Protein AF-A0AAV0NMY0-F1 (afdb_monomer)

Nearest PDB structures (foldseek):
  3skq-assembly1_A  TM=9.571E-01  e=2.350E-05  Saccharomyces cerevisiae
  1zbh-assembly1_D  TM=6.841E-01  e=5.406E+00  Homo sapiens

Sequence (96 aa):
MLFNYDLALDYISRARLANMCMFMGIRPFGTSSYLRFKLRRRLQNIRKDDRMIREEGVHTLTEEELSAACRARGMLWVLSLEEMRQQVLTFTTHSR

Mean predicted aligned error: 5.95 Å

Radius of gyration: 14.41 Å; Cα contacts (8 Å, |Δi|>4): 73; chains: 1; bounding box: 33×22×38 Å

pLDDT: mean 85.11, std 10.33, range [46.81, 95.31]

Structure (mmCIF, N/CA/C/O backbone):
data_AF-A0AAV0NMY0-F1
#
_entry.id   AF-A0AAV0NMY0-F1
#
loop_
_atom_site.group_PDB
_atom_site.id
_atom_site.type_symbol
_atom_site.label_atom_id
_atom_site.label_alt_id
_atom_site.label_comp_id
_atom_site.label_asym_id
_atom_site.label_entity_id
_atom_site.label_seq_id
_atom_site.pdbx_PDB_ins_code
_atom_site.Cartn_x
_atom_site.Cartn_y
_atom_site.Cartn_z
_atom_site.occupancy
_atom_site.B_iso_or_equiv
_atom_site.auth_seq_id
_atom_site.auth_comp_id
_atom_site.auth_asym_id
_atom_site.auth_atom_id
_atom_site.pdbx_PDB_model_num
ATOM 1 N N . MET A 1 1 ? -8.925 13.526 -5.625 1.00 47.41 1 MET A N 1
ATOM 2 C CA . MET A 1 1 ? -7.585 13.931 -6.140 1.00 47.41 1 MET A CA 1
ATOM 3 C C . MET A 1 1 ? -6.844 12.838 -6.946 1.00 47.41 1 MET A C 1
ATOM 5 O O . MET A 1 1 ? -5.686 13.031 -7.294 1.00 47.41 1 MET A O 1
ATOM 9 N N . LEU A 1 2 ? -7.481 11.712 -7.312 1.00 46.81 2 LEU A N 1
ATOM 10 C CA . LEU A 1 2 ? -6.783 10.497 -7.787 1.00 46.81 2 LEU A CA 1
ATOM 11 C C . LEU A 1 2 ? -6.579 10.354 -9.306 1.00 46.81 2 LEU A C 1
ATOM 13 O O . LEU A 1 2 ? -5.639 9.675 -9.708 1.00 46.81 2 LEU A O 1
ATOM 17 N N . PHE A 1 3 ? -7.366 11.043 -10.141 1.00 49.75 3 PHE A N 1
ATOM 18 C CA . PHE A 1 3 ? -7.074 11.155 -11.583 1.00 49.75 3 PHE A CA 1
ATOM 19 C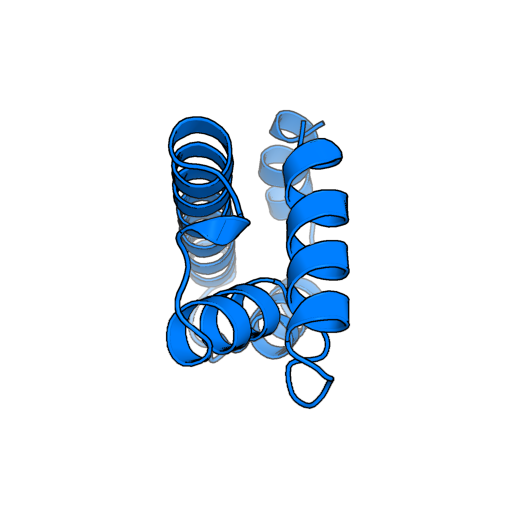 C . PHE A 1 3 ? -5.672 11.747 -11.815 1.00 49.75 3 PHE A C 1
ATOM 21 O O . PHE A 1 3 ? -4.944 11.332 -12.712 1.00 49.75 3 PHE A O 1
ATOM 28 N N . ASN A 1 4 ? -5.257 12.653 -10.922 1.00 56.31 4 ASN A N 1
ATOM 29 C CA . ASN A 1 4 ? -3.942 13.278 -10.965 1.00 56.31 4 ASN A CA 1
ATOM 30 C C . ASN A 1 4 ? -2.805 12.301 -10.660 1.00 56.31 4 ASN A C 1
ATOM 32 O O . ASN A 1 4 ? -1.730 12.475 -11.212 1.00 56.31 4 ASN A O 1
ATOM 36 N N . TYR A 1 5 ? -3.009 11.273 -9.828 1.00 65.62 5 TYR A N 1
ATOM 37 C CA . TYR A 1 5 ? -1.947 10.307 -9.522 1.00 65.62 5 TYR A CA 1
ATOM 38 C C . TYR A 1 5 ? -1.705 9.340 -10.679 1.00 65.62 5 TYR A C 1
ATOM 40 O O . TYR A 1 5 ? -0.551 9.064 -11.000 1.00 65.62 5 TYR A O 1
ATOM 48 N N . ASP A 1 6 ? -2.767 8.866 -11.335 1.00 67.19 6 ASP A N 1
ATOM 49 C CA . ASP A 1 6 ? -2.629 8.007 -12.514 1.00 67.19 6 ASP A CA 1
ATOM 50 C C . ASP A 1 6 ? -1.934 8.737 -13.663 1.00 67.19 6 ASP A C 1
ATOM 52 O O . ASP A 1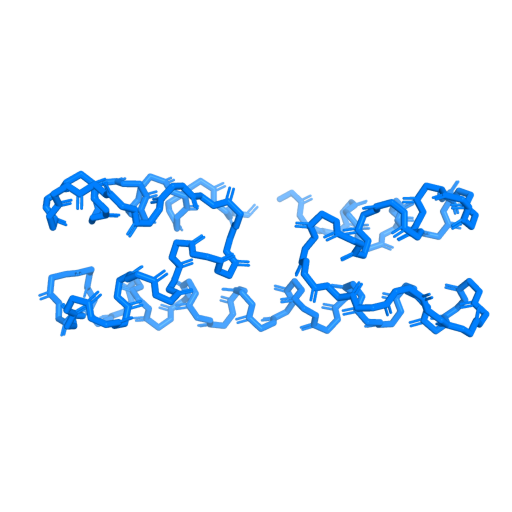 6 ? -1.033 8.162 -14.272 1.00 67.19 6 ASP A O 1
ATOM 56 N N . LEU A 1 7 ? -2.285 10.006 -13.893 1.00 68.38 7 LEU A N 1
ATOM 57 C CA . LEU A 1 7 ? -1.609 10.864 -14.866 1.00 68.38 7 LEU A CA 1
ATOM 58 C C . LEU A 1 7 ? -0.175 11.197 -14.426 1.00 68.38 7 LEU A C 1
ATOM 60 O O . LEU A 1 7 ? 0.751 11.109 -15.227 1.00 68.38 7 LEU A O 1
ATOM 64 N N . ALA A 1 8 ? 0.053 11.508 -13.146 1.00 79.06 8 ALA A N 1
ATOM 65 C CA . ALA A 1 8 ? 1.384 11.8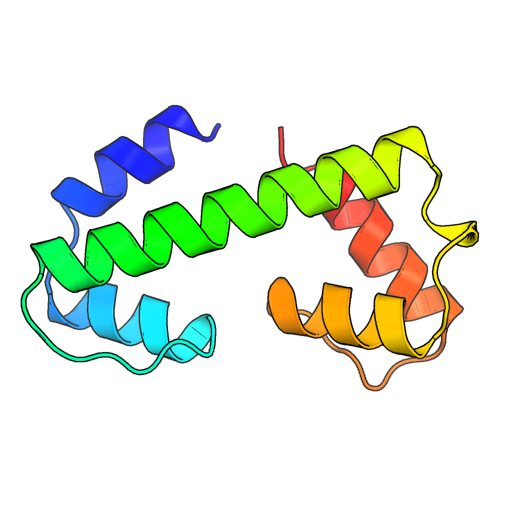26 -12.630 1.00 79.06 8 ALA A CA 1
ATOM 66 C C . ALA A 1 8 ? 2.364 10.655 -12.773 1.00 79.06 8 ALA A C 1
ATOM 68 O O . ALA A 1 8 ? 3.533 10.885 -13.074 1.00 79.06 8 ALA A O 1
ATOM 69 N N . LEU A 1 9 ? 1.914 9.404 -12.609 1.00 84.50 9 LEU A N 1
ATOM 70 C CA . LEU A 1 9 ? 2.771 8.222 -12.766 1.00 84.50 9 LEU A CA 1
ATOM 71 C C . LEU A 1 9 ? 3.414 8.128 -14.157 1.00 84.50 9 LEU A C 1
ATOM 73 O O . LEU A 1 9 ? 4.523 7.595 -14.272 1.00 84.50 9 LEU A O 1
ATOM 77 N N . ASP A 1 10 ? 2.770 8.656 -15.200 1.00 85.81 10 ASP A N 1
ATOM 78 C CA . ASP A 1 10 ? 3.315 8.634 -16.559 1.00 85.81 10 ASP A CA 1
ATOM 79 C C . ASP A 1 10 ? 4.498 9.598 -16.733 1.00 85.81 10 ASP A C 1
ATOM 81 O O . ASP A 1 10 ? 5.446 9.269 -17.450 1.00 85.81 10 ASP A O 1
ATOM 85 N N . TYR A 1 11 ? 4.525 10.699 -15.975 1.00 86.38 11 TYR A N 1
ATOM 86 C CA . TYR A 1 11 ? 5.595 11.706 -15.999 1.00 86.38 11 TYR A CA 1
ATOM 87 C C . TYR A 1 11 ? 6.735 11.441 -14.998 1.00 86.38 11 TYR A C 1
ATOM 89 O O . TYR A 1 11 ? 7.732 12.162 -14.975 1.00 86.38 11 TYR A O 1
ATOM 97 N N . ILE A 1 12 ? 6.627 10.402 -14.163 1.00 88.00 12 ILE A N 1
ATOM 98 C CA . ILE A 1 12 ? 7.648 10.051 -13.166 1.00 88.00 12 ILE A CA 1
ATOM 99 C C . ILE A 1 12 ? 8.752 9.179 -13.790 1.00 88.00 12 ILE A C 1
ATOM 101 O O . ILE A 1 12 ? 8.490 8.219 -14.522 1.00 88.00 12 ILE A O 1
ATOM 105 N N . SER A 1 13 ? 10.011 9.489 -13.457 1.00 92.62 13 SER A N 1
ATOM 106 C CA . SER A 1 13 ? 11.184 8.724 -13.898 1.00 92.62 13 SER A CA 1
ATOM 107 C C . SER A 1 13 ? 11.196 7.295 -13.341 1.00 92.62 13 SER A C 1
ATOM 109 O O . SER A 1 13 ? 10.679 7.016 -12.257 1.00 92.62 13 SER A O 1
ATOM 111 N N . ARG A 1 14 ? 11.858 6.364 -14.041 1.00 92.56 14 ARG A N 1
ATOM 112 C CA . ARG A 1 14 ? 11.942 4.957 -13.608 1.00 92.56 14 ARG A CA 1
ATOM 113 C C . ARG A 1 14 ? 12.536 4.795 -12.206 1.00 92.56 14 ARG A C 1
ATOM 115 O O . ARG A 1 14 ? 12.030 3.986 -11.435 1.00 92.56 14 ARG A O 1
ATOM 122 N N . ALA A 1 15 ? 13.585 5.553 -11.878 1.00 93.25 15 ALA A N 1
ATOM 123 C CA . ALA A 1 15 ? 14.223 5.503 -10.561 1.00 93.25 15 ALA A CA 1
ATOM 124 C C . ALA A 1 15 ? 13.232 5.877 -9.448 1.00 93.25 15 ALA A C 1
ATOM 126 O O . ALA A 1 15 ? 13.121 5.183 -8.441 1.00 93.25 15 ALA A O 1
ATOM 127 N N . ARG A 1 16 ? 12.423 6.917 -9.673 1.00 91.31 16 ARG A N 1
ATOM 128 C CA . ARG A 1 16 ? 11.407 7.348 -8.714 1.00 91.31 16 ARG A CA 1
ATOM 129 C C . ARG A 1 16 ? 10.232 6.366 -8.637 1.00 91.31 16 ARG A C 1
ATOM 131 O O . ARG A 1 16 ? 9.791 6.067 -7.534 1.00 91.31 16 ARG A O 1
ATOM 138 N N . LEU A 1 17 ? 9.800 5.772 -9.755 1.00 92.62 17 LEU A N 1
ATOM 139 C CA . LEU A 1 17 ? 8.825 4.668 -9.750 1.00 92.62 17 LEU A CA 1
ATOM 140 C C . LEU A 1 17 ? 9.328 3.454 -8.952 1.00 92.62 17 LEU A C 1
ATOM 142 O O . LEU A 1 17 ? 8.554 2.827 -8.232 1.00 92.62 17 LEU A O 1
ATOM 146 N N . ALA A 1 18 ? 10.616 3.119 -9.068 1.00 92.81 18 ALA A N 1
ATOM 147 C CA . ALA A 1 18 ? 11.225 2.025 -8.318 1.00 92.81 18 ALA A CA 1
ATOM 148 C C . ALA A 1 18 ? 11.252 2.327 -6.813 1.00 92.81 18 ALA A C 1
ATOM 150 O O . ALA A 1 18 ? 10.865 1.469 -6.022 1.00 92.81 18 ALA A O 1
ATOM 151 N N . ASN A 1 19 ? 11.609 3.555 -6.426 1.00 91.62 19 ASN A N 1
ATOM 152 C CA . ASN A 1 19 ? 11.563 4.000 -5.031 1.00 91.62 19 ASN A CA 1
ATOM 153 C C . ASN A 1 19 ? 10.141 3.953 -4.463 1.00 91.62 19 ASN A C 1
ATOM 155 O O . ASN A 1 19 ? 9.939 3.441 -3.367 1.00 91.62 19 ASN A O 1
ATOM 159 N N . MET A 1 20 ? 9.144 4.405 -5.230 1.00 90.00 20 MET A N 1
ATOM 160 C CA . MET A 1 20 ? 7.736 4.297 -4.836 1.00 90.00 20 MET A CA 1
ATOM 161 C C . MET A 1 20 ? 7.306 2.836 -4.669 1.00 90.00 20 MET A C 1
ATOM 163 O O . MET A 1 20 ? 6.628 2.511 -3.701 1.00 90.00 20 MET A O 1
ATOM 167 N N . CYS A 1 21 ? 7.730 1.935 -5.565 1.00 90.44 21 CYS A N 1
ATOM 168 C CA . CYS A 1 21 ? 7.469 0.503 -5.405 1.00 90.44 21 CYS A CA 1
ATOM 169 C C . CYS A 1 21 ? 8.048 -0.020 -4.085 1.00 90.44 21 CYS A C 1
ATOM 171 O O . CYS A 1 21 ? 7.311 -0.636 -3.322 1.00 90.44 21 CYS A O 1
ATOM 173 N N . MET A 1 22 ? 9.321 0.265 -3.794 1.00 88.81 22 MET A N 1
ATOM 174 C CA . MET A 1 22 ? 9.971 -0.177 -2.552 1.00 88.81 22 MET A CA 1
ATOM 175 C C . MET A 1 22 ? 9.253 0.351 -1.316 1.00 88.81 22 MET A C 1
ATOM 177 O O . MET A 1 22 ? 8.959 -0.423 -0.410 1.00 88.81 22 MET A O 1
ATOM 181 N N . PHE A 1 23 ? 8.909 1.640 -1.317 1.00 85.12 23 PHE A N 1
ATOM 182 C CA . PHE A 1 23 ? 8.159 2.267 -0.234 1.00 85.12 23 PHE A CA 1
ATOM 183 C C . PHE A 1 23 ? 6.803 1.583 0.002 1.00 85.12 23 PHE A C 1
ATOM 185 O O . PHE A 1 23 ? 6.398 1.380 1.139 1.00 85.12 23 PHE A O 1
ATOM 192 N N . MET A 1 24 ? 6.125 1.151 -1.064 1.00 86.19 24 MET A N 1
ATOM 193 C CA . MET A 1 24 ? 4.855 0.419 -0.977 1.00 86.19 24 MET A CA 1
ATOM 194 C C . MET A 1 24 ? 5.009 -1.094 -0.727 1.00 86.19 24 MET A C 1
ATOM 196 O O . MET A 1 24 ? 4.037 -1.841 -0.885 1.00 86.19 24 MET A O 1
ATOM 200 N N . GLY A 1 25 ? 6.212 -1.576 -0.397 1.00 85.94 25 GLY A N 1
ATOM 201 C CA . GLY A 1 25 ? 6.495 -3.003 -0.194 1.00 85.94 25 GLY A CA 1
ATOM 202 C C . GLY A 1 25 ? 6.436 -3.843 -1.478 1.00 85.94 25 GLY A C 1
ATOM 203 O O . GLY A 1 25 ? 6.348 -5.067 -1.430 1.00 85.94 25 GLY A O 1
ATOM 204 N N . ILE A 1 26 ? 6.466 -3.205 -2.649 1.00 89.44 26 ILE A N 1
ATOM 205 C CA . ILE A 1 26 ? 6.464 -3.855 -3.960 1.00 89.44 26 ILE A CA 1
ATOM 206 C C . ILE A 1 26 ? 7.912 -4.011 -4.423 1.00 89.44 26 ILE A C 1
ATOM 208 O O . ILE A 1 26 ? 8.631 -3.027 -4.588 1.00 89.44 26 ILE A O 1
ATOM 212 N N . ARG A 1 27 ? 8.337 -5.234 -4.757 1.00 91.44 27 ARG A N 1
ATOM 213 C CA . ARG A 1 27 ? 9.659 -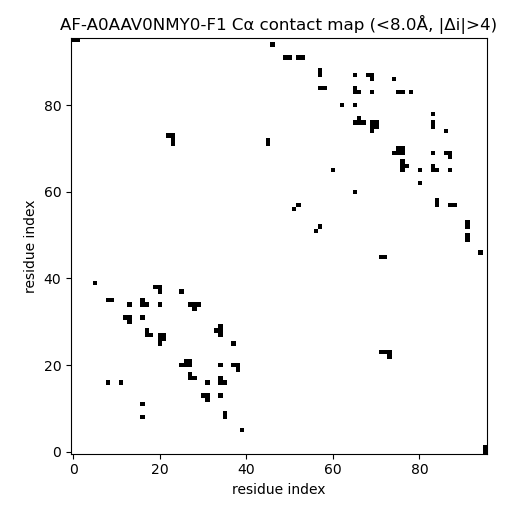5.451 -5.368 1.00 91.44 27 ARG A CA 1
ATOM 214 C C . ARG A 1 27 ? 9.768 -4.668 -6.696 1.00 91.44 27 ARG A C 1
ATOM 216 O O . ARG A 1 27 ? 8.983 -4.939 -7.619 1.00 91.44 27 ARG A O 1
ATOM 223 N N . PRO A 1 28 ? 10.716 -3.723 -6.853 1.00 90.56 28 PRO A N 1
ATOM 224 C CA . PRO A 1 28 ? 10.901 -2.993 -8.103 1.00 90.56 28 PRO A CA 1
ATOM 225 C C . PRO A 1 28 ? 11.667 -3.869 -9.100 1.00 90.56 28 PRO A C 1
ATOM 227 O O . PRO A 1 28 ? 12.860 -4.110 -8.974 1.00 90.56 28 PRO A O 1
ATOM 230 N N . PHE A 1 29 ? 10.974 -4.365 -10.114 1.00 92.38 29 PHE A N 1
ATOM 231 C CA . PHE A 1 29 ? 11.573 -5.141 -11.199 1.00 92.38 29 PHE A CA 1
ATOM 232 C C . PHE A 1 29 ? 10.824 -4.850 -12.493 1.00 92.38 29 PHE A C 1
ATOM 234 O O . PHE A 1 29 ? 9.658 -4.447 -12.434 1.00 92.38 29 PHE A O 1
ATOM 241 N N . GLY A 1 30 ? 11.488 -5.063 -13.630 1.00 93.31 30 GLY A N 1
ATOM 242 C CA . GLY A 1 30 ? 10.924 -4.852 -14.962 1.00 93.31 30 GLY A CA 1
ATOM 243 C C . GLY A 1 30 ? 11.040 -3.415 -15.485 1.00 93.31 30 GLY A C 1
ATOM 244 O O . GLY A 1 30 ? 11.855 -2.604 -15.021 1.00 93.31 30 GLY A O 1
ATOM 245 N N . THR A 1 31 ? 10.228 -3.125 -16.502 1.00 95.31 31 THR A N 1
ATOM 246 C CA . THR A 1 31 ? 10.183 -1.847 -17.227 1.00 95.31 31 THR A CA 1
ATOM 247 C C . THR A 1 31 ? 9.406 -0.777 -16.456 1.00 95.31 31 THR A C 1
ATOM 249 O O . THR A 1 31 ? 8.629 -1.086 -15.553 1.00 95.31 31 THR A O 1
ATOM 252 N N . SER A 1 32 ? 9.569 0.499 -16.826 1.00 92.94 32 SER A N 1
ATOM 253 C CA . SER A 1 32 ? 8.806 1.609 -16.230 1.00 92.94 32 SER A CA 1
ATOM 254 C C . SER A 1 32 ? 7.294 1.384 -16.321 1.00 92.94 32 SER A C 1
ATOM 256 O O . SER A 1 32 ? 6.590 1.582 -15.336 1.00 92.94 32 SER A O 1
ATOM 258 N N . SER A 1 33 ? 6.800 0.893 -17.463 1.00 93.12 33 SER A N 1
ATOM 259 C CA . SER A 1 33 ? 5.383 0.560 -17.660 1.00 93.12 33 SER A CA 1
ATOM 260 C C . SER A 1 33 ? 4.899 -0.499 -16.672 1.00 93.12 33 SER A C 1
ATOM 262 O O . SER A 1 33 ? 3.815 -0.370 -16.107 1.00 93.12 33 SER A O 1
ATOM 264 N N . TYR A 1 34 ? 5.726 -1.509 -16.396 1.00 93.94 34 TYR A N 1
ATOM 265 C CA . TYR A 1 34 ? 5.395 -2.548 -15.429 1.00 93.94 34 TYR A CA 1
ATOM 266 C C . TYR A 1 34 ? 5.413 -2.035 -13.979 1.00 93.94 34 TYR A C 1
ATOM 268 O O . TYR A 1 34 ? 4.549 -2.398 -13.181 1.00 93.94 34 TYR A O 1
ATOM 276 N N . LEU A 1 35 ? 6.348 -1.142 -13.628 1.00 93.75 35 LEU A N 1
ATOM 277 C CA . LEU A 1 35 ? 6.349 -0.471 -12.321 1.00 93.75 35 LEU A CA 1
ATOM 278 C C . LEU A 1 35 ? 5.088 0.383 -12.131 1.00 93.75 35 LEU A C 1
ATOM 280 O O . LEU A 1 35 ? 4.434 0.270 -11.095 1.00 93.75 35 LEU A O 1
ATOM 284 N N . ARG A 1 36 ? 4.700 1.171 -13.146 1.00 93.69 36 ARG A N 1
ATOM 285 C CA . ARG A 1 36 ? 3.445 1.943 -13.128 1.00 93.69 36 ARG A CA 1
ATOM 286 C C . ARG A 1 36 ? 2.244 1.028 -12.948 1.00 93.69 36 ARG A C 1
ATOM 288 O O . ARG A 1 36 ? 1.439 1.276 -12.063 1.00 93.69 36 ARG A O 1
ATOM 295 N N . PHE A 1 37 ? 2.151 -0.055 -13.720 1.00 92.69 37 PHE A N 1
ATOM 296 C CA . PHE A 1 37 ? 1.067 -1.030 -13.583 1.00 92.69 37 PHE A CA 1
ATOM 297 C C . PHE A 1 37 ? 0.956 -1.579 -12.153 1.00 92.69 37 PHE A C 1
ATOM 299 O O . PHE A 1 37 ? -0.137 -1.595 -11.586 1.00 92.69 37 PHE A O 1
ATOM 306 N N . LYS A 1 38 ? 2.078 -1.971 -11.533 1.00 92.38 38 LYS A N 1
ATOM 307 C CA . LYS A 1 38 ? 2.086 -2.451 -10.143 1.00 92.38 38 LYS A CA 1
ATOM 308 C C . LYS A 1 38 ? 1.613 -1.387 -9.155 1.00 92.38 38 LYS A C 1
ATOM 310 O O . LYS A 1 38 ? 0.791 -1.699 -8.297 1.00 92.38 38 LYS A O 1
ATOM 315 N N . LEU A 1 39 ? 2.091 -0.149 -9.292 1.00 90.88 39 LEU A N 1
ATOM 316 C CA . LEU A 1 39 ? 1.668 0.969 -8.443 1.00 90.88 39 LEU A CA 1
ATOM 317 C C . LEU A 1 39 ? 0.172 1.255 -8.604 1.00 90.88 39 LEU A C 1
ATOM 319 O O . LEU A 1 39 ? -0.541 1.312 -7.607 1.00 90.88 39 LEU A O 1
ATOM 323 N N . ARG A 1 40 ? -0.327 1.331 -9.843 1.00 90.50 40 ARG A N 1
ATOM 324 C CA . ARG A 1 40 ? -1.755 1.523 -10.138 1.00 90.50 40 ARG A CA 1
ATOM 325 C C . ARG A 1 40 ? -2.610 0.429 -9.517 1.00 90.50 40 ARG A C 1
ATOM 327 O O . ARG A 1 40 ? -3.560 0.723 -8.799 1.00 90.50 40 ARG A O 1
ATOM 334 N N . ARG A 1 41 ? -2.239 -0.837 -9.725 1.00 90.50 41 ARG A N 1
ATOM 335 C CA . ARG A 1 41 ? -2.952 -1.980 -9.143 1.00 90.50 41 ARG A CA 1
ATOM 336 C C . ARG A 1 41 ? -2.941 -1.930 -7.614 1.00 90.50 41 ARG A C 1
ATOM 338 O O . ARG A 1 41 ? -3.964 -2.192 -6.989 1.00 90.50 41 ARG A O 1
ATOM 345 N N . ARG A 1 42 ? -1.811 -1.563 -7.002 1.00 88.81 42 ARG A N 1
ATOM 346 C CA . ARG A 1 42 ? -1.708 -1.430 -5.543 1.00 88.81 42 ARG A CA 1
ATOM 347 C C . ARG A 1 42 ? -2.620 -0.327 -5.012 1.00 88.81 42 ARG A C 1
ATOM 349 O O . ARG A 1 42 ? -3.363 -0.582 -4.070 1.00 88.81 42 ARG A O 1
ATOM 356 N N . LEU A 1 43 ? -2.607 0.847 -5.639 1.00 87.38 43 LEU A N 1
ATOM 357 C CA . LEU A 1 43 ? -3.480 1.967 -5.283 1.00 87.38 43 LEU A CA 1
ATOM 358 C C . LEU A 1 43 ? -4.960 1.609 -5.463 1.00 87.38 43 LEU A C 1
ATOM 360 O O . LEU A 1 43 ? -5.772 1.915 -4.598 1.00 87.38 43 LEU A O 1
ATOM 364 N N . GLN A 1 44 ? -5.324 0.908 -6.539 1.00 88.50 44 GLN A N 1
ATOM 365 C CA . GLN A 1 44 ? -6.693 0.424 -6.744 1.00 88.50 44 GLN A CA 1
ATOM 366 C C . GLN A 1 44 ? -7.140 -0.543 -5.643 1.00 88.50 44 GLN A C 1
ATOM 368 O O . GLN A 1 44 ? -8.267 -0.432 -5.168 1.00 88.50 44 GLN A O 1
ATOM 373 N N . ASN A 1 45 ? -6.268 -1.459 -5.216 1.00 89.12 45 ASN A N 1
ATOM 374 C CA . ASN A 1 45 ? -6.576 -2.374 -4.118 1.00 89.12 45 ASN A CA 1
ATOM 375 C C . ASN A 1 45 ? -6.792 -1.617 -2.803 1.00 89.12 45 ASN A C 1
ATOM 377 O O . ASN A 1 45 ? -7.789 -1.868 -2.138 1.00 89.12 45 ASN A O 1
ATOM 381 N N . ILE A 1 46 ? -5.920 -0.655 -2.474 1.00 88.06 46 ILE A N 1
ATOM 382 C CA . ILE A 1 46 ? -6.077 0.193 -1.279 1.00 88.06 46 ILE A CA 1
ATOM 383 C C . ILE A 1 46 ? -7.413 0.943 -1.326 1.00 88.06 46 ILE A C 1
ATOM 385 O O . ILE A 1 46 ? -8.129 0.964 -0.339 1.00 88.06 46 ILE A O 1
ATOM 389 N N . ARG A 1 47 ? -7.817 1.471 -2.487 1.00 85.75 47 ARG A N 1
ATOM 390 C CA . ARG A 1 47 ? -9.105 2.175 -2.636 1.00 85.75 47 ARG A CA 1
ATOM 391 C C . ARG A 1 47 ? -10.322 1.272 -2.462 1.00 85.75 47 ARG A C 1
ATOM 393 O O . ARG A 1 47 ? -11.360 1.736 -1.997 1.00 85.75 47 ARG A O 1
ATOM 400 N N . LYS A 1 48 ? -10.240 0.021 -2.921 1.00 88.81 48 LYS A N 1
ATOM 401 C CA . LYS A 1 48 ? -11.310 -0.963 -2.710 1.00 88.81 48 LYS A CA 1
ATOM 402 C C . LYS A 1 48 ? -11.421 -1.306 -1.229 1.00 88.81 48 LYS A C 1
ATOM 404 O O . LYS A 1 48 ? -12.521 -1.283 -0.698 1.00 88.81 48 LYS A O 1
ATOM 409 N N . ASP A 1 49 ? -10.282 -1.527 -0.585 1.00 89.00 49 ASP A N 1
ATOM 410 C CA . ASP A 1 49 ? -10.187 -1.783 0.850 1.00 89.00 49 ASP A CA 1
ATOM 411 C C . ASP A 1 49 ? -10.726 -0.596 1.669 1.00 89.00 49 ASP A C 1
ATOM 413 O O . ASP A 1 49 ? -11.623 -0.763 2.481 1.00 89.00 49 ASP A O 1
ATOM 417 N N . ASP A 1 50 ? -10.305 0.637 1.362 1.00 89.12 50 ASP A N 1
ATOM 418 C CA . ASP A 1 50 ? -10.809 1.860 2.006 1.00 89.12 50 ASP A CA 1
ATOM 419 C C . ASP A 1 50 ? -12.326 2.032 1.866 1.00 89.12 50 ASP A C 1
ATOM 421 O O . ASP A 1 50 ? -12.971 2.615 2.737 1.00 89.12 50 ASP A O 1
ATOM 425 N N . ARG A 1 51 ? -12.897 1.577 0.745 1.00 88.81 51 ARG A N 1
ATOM 426 C CA . ARG A 1 51 ? -14.342 1.616 0.522 1.00 88.81 51 ARG A CA 1
ATOM 427 C C . ARG A 1 51 ? -15.056 0.606 1.411 1.00 88.81 51 ARG A C 1
ATOM 429 O O . ARG A 1 51 ? -15.991 1.010 2.087 1.00 88.81 51 ARG A O 1
ATOM 436 N N . MET A 1 52 ? -14.586 -0.642 1.444 1.00 89.19 52 MET A N 1
ATOM 437 C CA . MET A 1 52 ? -15.162 -1.681 2.306 1.00 89.19 52 MET A CA 1
ATOM 438 C C . MET A 1 52 ? -15.089 -1.268 3.777 1.00 89.19 52 MET A C 1
ATOM 440 O O . MET A 1 52 ? -16.108 -1.250 4.452 1.00 89.19 52 MET A O 1
ATOM 444 N N . ILE A 1 53 ? -13.933 -0.780 4.240 1.00 89.19 53 ILE A N 1
ATOM 445 C CA . ILE A 1 53 ? -13.759 -0.292 5.620 1.00 89.19 53 ILE A CA 1
ATOM 446 C C . ILE A 1 53 ? -14.729 0.853 5.948 1.00 89.19 53 ILE A C 1
ATOM 448 O O . ILE A 1 53 ? -15.190 0.975 7.080 1.00 89.19 53 ILE A O 1
ATOM 452 N N . ARG A 1 54 ? -15.053 1.715 4.978 1.00 87.75 54 ARG A N 1
ATOM 453 C CA . ARG A 1 54 ? -16.010 2.812 5.180 1.00 87.75 54 ARG A CA 1
ATOM 454 C C . ARG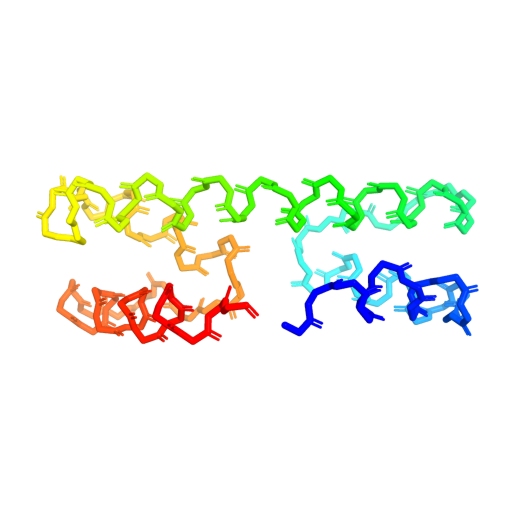 A 1 54 ? -17.461 2.330 5.214 1.00 87.75 54 ARG A C 1
ATOM 456 O O . ARG A 1 54 ? -18.265 2.934 5.914 1.00 87.75 54 ARG A O 1
ATOM 463 N N . GLU A 1 55 ? -17.787 1.309 4.429 1.00 88.44 55 GLU A N 1
ATOM 464 C CA . GLU A 1 55 ? -19.127 0.721 4.347 1.00 88.44 55 GLU A CA 1
ATOM 465 C C . GLU A 1 55 ? -19.432 -0.156 5.570 1.00 88.44 55 GLU A C 1
ATOM 467 O O . GLU A 1 55 ? -20.522 -0.062 6.127 1.00 88.44 55 GLU A O 1
ATOM 472 N N . GLU A 1 56 ? -18.464 -0.953 6.023 1.00 89.12 56 GLU A N 1
ATOM 473 C CA . GLU A 1 56 ? -18.605 -1.878 7.157 1.00 89.12 56 GLU A CA 1
ATOM 474 C C . GLU A 1 56 ? -18.266 -1.221 8.506 1.00 89.12 56 GLU A C 1
ATOM 476 O O . GLU A 1 56 ? -18.847 -1.565 9.534 1.00 89.12 56 GLU A O 1
ATOM 481 N N . GLY A 1 57 ? -17.376 -0.224 8.497 1.00 88.56 57 GLY A N 1
ATOM 482 C CA . GLY A 1 57 ? -16.921 0.525 9.667 1.00 88.56 57 GLY A CA 1
ATOM 483 C C . GLY A 1 57 ? -15.585 0.025 10.223 1.00 88.56 57 GLY A C 1
ATOM 484 O O . GLY A 1 57 ? -15.365 -1.163 10.399 1.00 88.56 57 GLY A O 1
ATOM 485 N N . VAL A 1 58 ? -14.685 0.941 10.600 1.00 88.19 58 VAL A N 1
ATOM 486 C CA . VAL A 1 58 ? -13.322 0.592 11.067 1.00 88.19 58 VAL A CA 1
ATOM 487 C C . VAL A 1 58 ? -13.286 -0.285 12.332 1.00 88.19 58 VAL A C 1
ATOM 489 O O . VAL A 1 58 ? -12.283 -0.934 12.626 1.00 88.19 58 VAL A O 1
ATOM 492 N N . HIS A 1 59 ? -14.376 -0.307 13.099 1.00 88.00 59 HIS A N 1
ATOM 493 C CA . HIS A 1 59 ? -14.488 -1.101 14.321 1.00 88.00 59 HIS A CA 1
ATOM 494 C C . HIS A 1 59 ? -14.739 -2.592 14.058 1.00 88.00 59 HIS A C 1
ATOM 496 O O . HIS A 1 59 ? -14.554 -3.379 14.983 1.00 88.00 59 HIS A O 1
ATOM 502 N N . THR A 1 60 ? -15.133 -2.981 12.838 1.00 89.44 60 THR A N 1
ATOM 503 C CA . THR A 1 60 ? -15.371 -4.388 12.475 1.00 89.44 60 THR A CA 1
ATOM 504 C C . THR A 1 60 ? -14.083 -5.161 12.205 1.00 89.44 60 THR A C 1
ATOM 506 O O . THR A 1 60 ? -14.104 -6.388 12.242 1.00 89.44 60 THR A O 1
ATOM 509 N N . LEU A 1 61 ? -12.966 -4.463 11.972 1.00 88.94 61 LEU A N 1
ATOM 510 C CA . LEU A 1 61 ? -11.680 -5.086 11.682 1.00 88.94 61 LEU A CA 1
ATOM 511 C C . LEU A 1 61 ? -11.066 -5.707 12.941 1.00 88.94 61 LEU A C 1
ATOM 513 O O . LEU A 1 61 ? -11.023 -5.091 14.014 1.00 88.94 61 LEU A O 1
ATOM 517 N N . THR A 1 62 ? -10.511 -6.902 12.763 1.00 90.69 62 THR A N 1
ATOM 518 C CA . THR A 1 62 ? -9.631 -7.572 13.729 1.00 90.69 62 THR A CA 1
ATOM 519 C C . THR A 1 62 ? -8.288 -6.846 13.867 1.00 90.69 62 THR A C 1
ATOM 521 O O . THR A 1 62 ? -7.928 -5.987 13.055 1.00 90.69 62 THR A O 1
ATOM 524 N N . GLU A 1 63 ? -7.512 -7.176 14.901 1.00 88.31 63 GLU A N 1
ATOM 525 C CA . GLU A 1 63 ? -6.180 -6.592 15.103 1.00 88.31 63 GLU A CA 1
ATOM 526 C C . GLU A 1 63 ? -5.233 -6.933 13.941 1.00 88.31 63 GLU A C 1
ATOM 528 O O . GLU A 1 63 ? -4.481 -6.079 13.462 1.00 88.31 63 GLU A O 1
ATOM 533 N N . GLU A 1 64 ? -5.320 -8.157 13.422 1.00 88.69 64 GLU A N 1
ATOM 534 C CA . GLU A 1 64 ? -4.551 -8.616 12.271 1.00 88.69 64 GLU A CA 1
ATOM 535 C C . GLU A 1 64 ? -4.906 -7.833 11.003 1.00 88.69 64 GLU A C 1
ATOM 537 O O . GLU A 1 64 ? -4.007 -7.413 10.261 1.00 88.69 64 GLU A O 1
ATOM 542 N N . GLU A 1 65 ? -6.199 -7.601 10.764 1.00 89.31 65 GLU A N 1
ATOM 543 C CA . GLU A 1 65 ? -6.695 -6.822 9.628 1.00 89.31 65 GLU A CA 1
ATOM 544 C C . GLU A 1 65 ? -6.314 -5.347 9.745 1.00 89.31 65 GLU A C 1
ATOM 546 O O . GLU A 1 65 ? -5.857 -4.766 8.760 1.00 89.31 65 GLU A O 1
ATOM 551 N N . LEU A 1 66 ? -6.398 -4.751 10.939 1.00 89.19 66 LEU A N 1
ATOM 552 C CA . LEU A 1 66 ? -5.920 -3.388 11.199 1.00 89.19 66 LEU A CA 1
ATOM 553 C C . LEU A 1 66 ? -4.417 -3.268 10.938 1.00 89.19 66 LEU A C 1
ATOM 555 O O . LEU A 1 66 ? -3.973 -2.373 10.219 1.00 89.19 66 LEU A O 1
ATOM 559 N N . SER A 1 67 ? -3.626 -4.207 11.455 1.00 89.00 67 SER A N 1
ATOM 560 C CA . SER A 1 67 ? -2.178 -4.237 11.253 1.00 89.00 67 SER A CA 1
ATOM 561 C C . SER A 1 67 ? -1.822 -4.397 9.766 1.00 89.00 67 SER A C 1
ATOM 563 O O . SER A 1 67 ? -0.926 -3.721 9.245 1.00 89.00 67 SER A O 1
ATOM 565 N N . ALA A 1 68 ? -2.552 -5.249 9.039 1.00 87.94 68 ALA A N 1
ATOM 566 C CA . ALA A 1 68 ? -2.401 -5.414 7.596 1.00 87.94 68 ALA A CA 1
ATOM 567 C C . ALA A 1 68 ? -2.824 -4.159 6.815 1.00 87.94 68 ALA A C 1
ATOM 569 O O . ALA A 1 68 ? -2.116 -3.757 5.8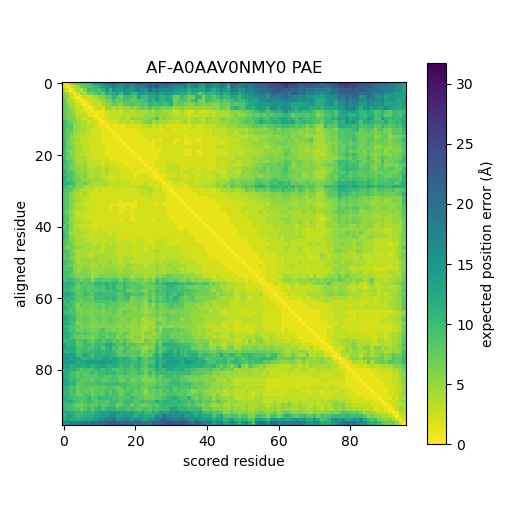85 1.00 87.94 68 ALA A O 1
ATOM 570 N N . ALA A 1 69 ? -3.922 -3.515 7.211 1.00 87.88 69 ALA A N 1
ATOM 571 C CA . ALA A 1 69 ? -4.424 -2.283 6.621 1.00 87.88 69 ALA A CA 1
ATOM 572 C C . ALA A 1 69 ? -3.424 -1.130 6.793 1.00 87.88 69 ALA A C 1
ATOM 574 O O . ALA A 1 69 ? -3.147 -0.425 5.815 1.00 87.88 69 ALA A O 1
ATOM 575 N N . CYS A 1 70 ? -2.827 -0.995 7.983 1.00 88.62 70 CYS A N 1
ATOM 576 C CA . CYS A 1 70 ? -1.763 -0.036 8.273 1.00 88.62 70 CYS A CA 1
ATOM 577 C C . CYS A 1 70 ? -0.533 -0.292 7.394 1.00 88.62 70 CYS A C 1
ATOM 579 O O . CYS A 1 70 ? -0.101 0.595 6.653 1.00 88.62 70 CYS A O 1
ATOM 581 N N . ARG A 1 71 ? -0.011 -1.528 7.379 1.00 85.50 71 ARG A N 1
ATOM 582 C CA . ARG A 1 71 ? 1.132 -1.899 6.523 1.00 85.50 71 ARG A CA 1
ATOM 583 C C . ARG A 1 71 ? 0.865 -1.607 5.052 1.00 85.50 71 ARG A C 1
ATOM 585 O O . ARG A 1 71 ? 1.731 -1.086 4.352 1.00 85.50 71 ARG A O 1
ATOM 592 N N . ALA A 1 72 ? -0.331 -1.936 4.566 1.00 84.25 72 ALA A N 1
ATOM 593 C CA . ALA A 1 72 ? -0.678 -1.757 3.165 1.00 84.25 72 ALA A CA 1
ATOM 594 C C . ALA A 1 72 ? -0.681 -0.289 2.724 1.00 84.25 72 ALA A C 1
ATOM 596 O O . ALA A 1 72 ? -0.399 -0.011 1.555 1.00 84.25 72 ALA A O 1
ATOM 597 N N . ARG A 1 73 ? -0.962 0.621 3.661 1.00 84.81 73 ARG A N 1
ATOM 598 C CA . ARG A 1 73 ? -1.000 2.074 3.466 1.00 84.81 73 ARG A CA 1
ATOM 599 C C . ARG A 1 73 ? 0.310 2.772 3.855 1.00 84.81 73 ARG A C 1
ATOM 601 O O . ARG A 1 73 ? 0.396 3.988 3.730 1.00 84.81 73 ARG A O 1
ATOM 608 N N . GLY A 1 74 ? 1.332 2.021 4.280 1.00 80.00 74 GLY A N 1
ATOM 609 C CA . GLY A 1 74 ? 2.619 2.573 4.721 1.00 80.00 74 GLY A CA 1
ATOM 610 C C . GLY A 1 74 ? 2.556 3.286 6.077 1.00 80.00 74 GLY A C 1
ATOM 611 O O . GLY A 1 74 ? 3.371 4.166 6.339 1.00 80.00 74 GLY A O 1
ATOM 612 N N . MET A 1 75 ? 1.577 2.936 6.9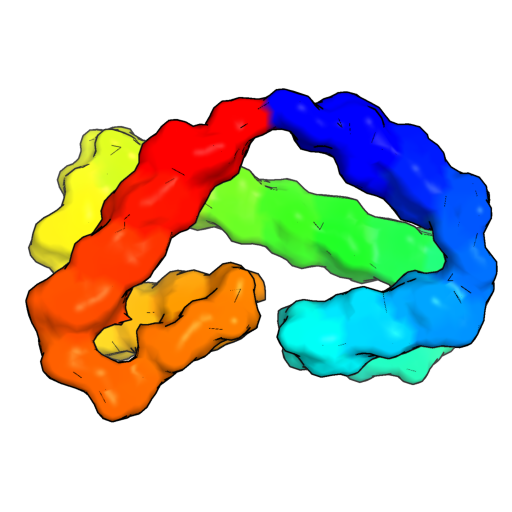12 1.00 84.12 75 MET A N 1
ATOM 613 C CA . MET A 1 75 ? 1.379 3.456 8.270 1.00 84.12 75 MET A CA 1
ATOM 614 C C . MET A 1 75 ? 2.094 2.607 9.312 1.00 84.12 75 MET A C 1
ATOM 616 O O . MET A 1 75 ? 2.472 1.472 9.032 1.00 84.12 75 MET A O 1
ATOM 620 N N . LEU A 1 76 ? 2.203 3.120 10.537 1.00 82.12 76 LEU A N 1
ATOM 621 C CA . LEU A 1 76 ? 2.716 2.360 11.674 1.00 82.12 76 LEU A CA 1
ATOM 622 C C . LEU A 1 76 ? 1.702 1.291 12.108 1.00 82.12 76 LEU A C 1
ATOM 624 O O . LEU A 1 76 ? 0.526 1.589 12.306 1.00 82.12 76 LEU A O 1
ATOM 628 N N . TRP A 1 77 ? 2.171 0.051 12.271 1.00 79.38 77 TRP A N 1
ATOM 629 C CA . TRP A 1 77 ? 1.344 -1.126 12.595 1.00 79.38 77 TRP A CA 1
ATOM 630 C C . TRP A 1 77 ? 1.709 -1.803 13.928 1.00 79.38 77 TRP A C 1
ATOM 632 O O . TRP A 1 77 ? 1.224 -2.894 14.212 1.00 79.38 77 TRP A O 1
ATOM 642 N N . VAL A 1 78 ? 2.601 -1.188 14.706 1.00 80.44 78 VAL A N 1
ATOM 643 C CA . VAL A 1 78 ? 3.076 -1.641 16.031 1.00 80.44 78 VAL A CA 1
ATOM 644 C C . VAL A 1 78 ? 2.596 -0.689 17.134 1.00 80.44 78 VAL A C 1
ATOM 646 O O . VAL A 1 78 ? 3.318 -0.391 18.078 1.00 80.44 78 VAL A O 1
ATOM 649 N N . 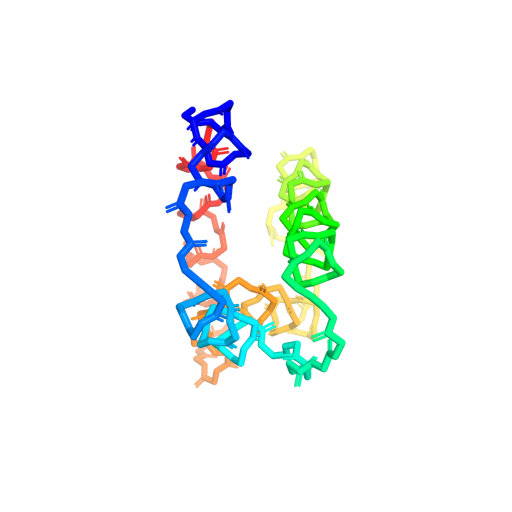LEU A 1 79 ? 1.385 -0.160 16.967 1.00 83.06 79 LEU A N 1
ATOM 650 C CA . LEU A 1 79 ? 0.726 0.727 17.925 1.00 83.06 79 LEU A CA 1
ATOM 651 C C . LEU A 1 79 ? -0.423 -0.003 18.620 1.00 83.06 79 LEU A C 1
ATOM 653 O O . LEU A 1 79 ? -0.773 -1.118 18.232 1.00 83.06 79 LEU A O 1
ATOM 657 N N . SER A 1 80 ? -1.037 0.639 19.615 1.00 88.06 80 SER A N 1
ATOM 658 C CA . SER A 1 80 ? -2.266 0.116 20.207 1.00 88.06 80 SER A CA 1
ATOM 659 C C . SER A 1 80 ? -3.387 0.016 19.165 1.00 88.06 80 SER A C 1
ATOM 661 O O . SER A 1 80 ? -3.411 0.725 18.153 1.00 88.06 80 SER A O 1
ATOM 6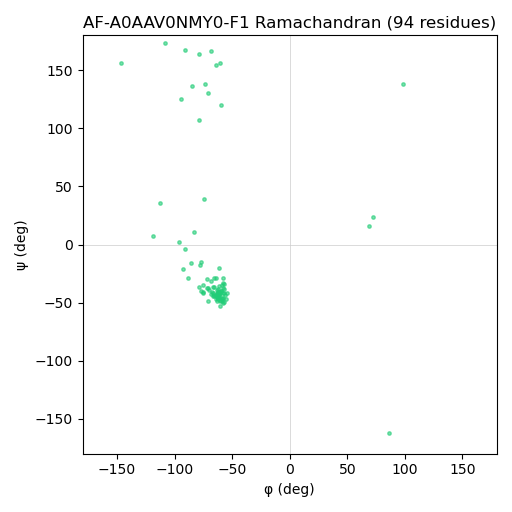63 N N . LEU A 1 81 ? -4.349 -0.868 19.423 1.00 86.12 81 LEU A N 1
ATOM 664 C CA . LEU A 1 81 ? -5.459 -1.139 18.512 1.00 86.12 81 LEU A CA 1
ATOM 665 C C . LEU A 1 81 ? -6.259 0.134 18.179 1.00 86.12 81 LEU A C 1
ATOM 667 O O . LEU A 1 81 ? -6.626 0.357 17.025 1.00 86.12 81 LEU A O 1
ATOM 671 N N . GLU A 1 82 ? -6.449 1.014 19.161 1.00 87.94 82 GLU A N 1
ATOM 672 C CA . GLU A 1 82 ? -7.160 2.281 18.975 1.00 87.94 82 GLU A CA 1
ATOM 673 C C . GLU A 1 82 ? -6.364 3.285 18.126 1.00 87.94 82 GLU A C 1
ATOM 675 O O . GLU A 1 82 ? -6.916 3.931 17.236 1.00 87.94 82 GLU A O 1
ATOM 680 N N . GLU A 1 83 ? -5.044 3.358 18.306 1.00 87.94 83 GLU A N 1
ATOM 681 C CA . GLU A 1 83 ? -4.174 4.194 17.469 1.00 87.94 83 GLU A CA 1
ATOM 682 C C . GLU A 1 83 ? -4.122 3.698 16.015 1.00 87.94 83 GLU A C 1
ATOM 684 O O . GLU A 1 83 ? -4.080 4.502 15.077 1.00 87.94 83 GLU A O 1
ATOM 689 N N . MET A 1 84 ? -4.153 2.378 15.802 1.00 88.75 84 MET A N 1
ATOM 690 C CA . MET A 1 84 ? -4.250 1.796 14.460 1.00 88.75 84 MET A CA 1
ATOM 691 C C . MET A 1 84 ? -5.596 2.127 13.805 1.00 88.75 84 MET A C 1
ATOM 693 O O . MET A 1 84 ? -5.621 2.566 12.653 1.00 88.75 84 MET A O 1
ATOM 697 N N . ARG A 1 85 ? -6.711 2.005 14.541 1.00 90.00 85 ARG A N 1
ATOM 698 C CA . ARG A 1 85 ? -8.039 2.416 14.053 1.00 90.00 85 ARG A CA 1
ATOM 699 C C . ARG A 1 85 ? -8.068 3.885 13.668 1.00 90.00 85 ARG A C 1
ATOM 701 O O . ARG A 1 85 ? -8.538 4.213 12.581 1.00 90.00 85 ARG A O 1
ATOM 708 N N . GLN A 1 86 ? -7.520 4.757 14.510 1.00 88.38 86 GLN A N 1
ATOM 709 C CA . GLN A 1 86 ? -7.517 6.193 14.253 1.00 88.38 86 GLN A CA 1
ATOM 710 C C . GLN A 1 86 ? -6.717 6.549 12.991 1.00 88.38 86 GLN A C 1
ATOM 712 O O . GLN A 1 86 ? -7.155 7.390 12.200 1.00 88.38 86 GLN A O 1
ATOM 717 N N . GLN A 1 87 ? -5.582 5.885 12.747 1.00 87.81 87 GLN A N 1
ATOM 718 C CA . GLN A 1 87 ? -4.813 6.059 11.510 1.00 87.81 87 GLN A CA 1
ATOM 719 C C . GLN A 1 87 ? -5.596 5.614 10.270 1.00 87.81 87 GLN A C 1
ATOM 721 O O . GLN A 1 87 ? -5.691 6.370 9.297 1.00 87.81 87 GLN A O 1
ATOM 726 N N . VAL A 1 88 ? -6.192 4.418 10.311 1.00 86.88 88 VAL A N 1
ATOM 727 C CA . VAL A 1 88 ? -6.989 3.882 9.196 1.00 86.88 88 VAL A CA 1
ATOM 728 C C . VAL A 1 88 ? -8.205 4.770 8.930 1.00 86.88 88 VAL A C 1
ATOM 730 O O . VAL A 1 88 ? -8.476 5.121 7.781 1.00 86.88 88 VAL A O 1
ATOM 733 N N . LEU A 1 89 ? -8.900 5.221 9.974 1.00 87.62 89 LEU A N 1
ATOM 734 C CA . LEU A 1 89 ? -10.043 6.125 9.862 1.00 87.62 89 LEU A CA 1
ATOM 735 C C . LEU A 1 89 ? -9.645 7.471 9.240 1.00 87.62 89 LEU A C 1
ATOM 737 O O . LEU A 1 89 ? -10.291 7.959 8.311 1.00 87.62 89 LEU A O 1
ATOM 741 N N . THR A 1 90 ? -8.544 8.059 9.704 1.00 85.38 90 THR A N 1
ATOM 742 C CA . THR A 1 90 ? -8.046 9.335 9.174 1.00 85.38 90 THR A CA 1
ATOM 743 C C . THR A 1 90 ? -7.694 9.209 7.691 1.00 85.38 90 THR A C 1
ATOM 745 O O . THR A 1 90 ? -8.033 10.069 6.884 1.00 85.38 90 THR A O 1
ATOM 748 N N . PHE A 1 91 ? -7.077 8.111 7.274 1.00 82.88 91 PHE A N 1
ATOM 749 C CA . PHE A 1 91 ? -6.677 7.940 5.878 1.00 82.88 91 PHE A CA 1
ATOM 750 C C . PHE A 1 91 ? -7.834 7.583 4.941 1.00 82.88 91 PHE A C 1
ATOM 752 O O . PHE A 1 91 ? -7.913 8.109 3.829 1.00 82.88 91 PHE A O 1
ATOM 759 N N . THR A 1 92 ? -8.755 6.723 5.383 1.00 81.56 92 THR A N 1
ATOM 760 C CA . THR A 1 92 ? -9.945 6.315 4.611 1.00 81.56 92 THR A CA 1
ATOM 761 C C . THR A 1 92 ? -10.917 7.475 4.377 1.00 81.56 92 THR A C 1
ATOM 763 O O . THR A 1 92 ? -11.614 7.496 3.354 1.00 81.56 92 THR A O 1
ATOM 766 N N . THR A 1 93 ? -10.948 8.457 5.287 1.00 76.31 93 THR A N 1
ATOM 767 C CA . THR A 1 93 ? -11.739 9.695 5.166 1.00 76.31 93 THR A CA 1
ATOM 768 C C . THR A 1 93 ? -11.088 10.730 4.244 1.00 76.31 93 THR A C 1
ATOM 770 O O . THR A 1 93 ? -11.798 11.387 3.479 1.00 76.31 93 THR A O 1
ATOM 773 N N . HIS A 1 94 ? -9.754 10.839 4.253 1.00 68.69 94 HIS A N 1
ATOM 774 C CA . HIS A 1 94 ? -9.004 11.792 3.421 1.00 68.69 94 HIS A CA 1
ATOM 775 C C . HIS A 1 94 ? -8.691 11.281 2.003 1.00 68.69 94 HIS A C 1
ATOM 777 O O . HIS A 1 94 ? -8.403 12.086 1.119 1.00 68.69 94 HIS A O 1
ATOM 783 N N . SER A 1 95 ? -8.802 9.975 1.735 1.00 59.81 95 SER A N 1
ATOM 784 C CA . SER A 1 95 ? -8.525 9.364 0.417 1.00 59.81 95 SER A CA 1
ATOM 785 C C . SER A 1 95 ? -9.604 9.614 -0.665 1.00 59.81 95 SER A C 1
ATOM 787 O O . SER A 1 95 ? -9.907 8.720 -1.458 1.00 59.81 95 SER A O 1
ATOM 789 N N . ARG A 1 96 ? -10.192 10.822 -0.728 1.00 48.06 96 ARG A N 1
ATOM 790 C CA . ARG A 1 96 ? -11.196 11.227 -1.743 1.00 48.06 96 ARG A CA 1
ATOM 791 C C . ARG A 1 96 ? -10.625 11.365 -3.170 1.00 48.06 96 ARG A C 1
ATOM 793 O O . ARG A 1 96 ? -9.632 12.097 -3.414 1.00 48.06 96 ARG A O 1
#

Solvent-accessible surface area (backbone atoms only — not comparable to full-atom values): 5512 Å² total; per-residue (Å²): 99,60,73,56,51,66,58,48,54,73,77,51,52,57,70,58,45,34,51,52,27,48,67,67,75,36,86,67,61,86,52,58,68,52,40,45,51,53,51,53,54,51,54,51,50,52,53,53,50,37,46,50,40,66,74,72,34,70,83,73,55,50,70,68,54,44,32,49,52,23,51,72,72,66,45,77,54,89,61,57,72,66,59,37,42,51,52,52,52,55,48,51,69,66,71,85

Foldseek 3Di:
DCVCVLVVLVVDDLVVLCVVCVLQVHHRDDDSVVSSVVVVVLVVVLLVVLVVCVVVDLVVDDLVRLLVNQSNVSHDSPDDPVVSSVVSVVCSVVVD

Organism: NCBI:txid586396

Secondary structure (DSSP, 8-state):
--HHHHHHHHHS-HHHHHHHHHHTT----S-HHHHHHHHHHHHHHHHHHHHHHHHH-GGGS-HHHHHHHHHHTT---SS-HHHHHHHHHHHHHH--

InterPro domains:
  IPR033122 LETM1-like, ribosome-binding domain [PF07766] (2-87)
  IPR033122 LETM1-like, ribosome-binding domain [PS51758] (1-96)
  IPR044202 LETM1/MDM38-like [PTHR14009] (2-88)